Protein AF-A0A1R0GZ18-F1 (afdb_monomer_lite)

pLDDT: mean 72.15, std 17.01, range [42.28, 97.06]

Structure (mmCIF, N/CA/C/O backbone):
data_AF-A0A1R0GZ18-F1
#
_entry.id   AF-A0A1R0GZ18-F1
#
loop_
_atom_site.group_PDB
_atom_site.id
_atom_site.type_symbol
_atom_site.label_atom_id
_atom_site.label_alt_id
_atom_site.label_comp_id
_atom_site.label_asym_id
_atom_site.label_entity_id
_atom_site.label_seq_id
_atom_site.pdbx_PDB_ins_code
_atom_site.Cartn_x
_atom_site.Cartn_y
_atom_site.Cartn_z
_atom_site.occupancy
_atom_site.B_iso_or_equiv
_atom_site.auth_seq_id
_atom_site.auth_comp_id
_atom_site.auth_asym_id
_atom_site.auth_atom_id
_atom_site.pdbx_PDB_model_num
ATOM 1 N N . MET A 1 1 ? 7.056 -14.827 -24.637 1.00 80.81 1 MET A N 1
ATOM 2 C CA . MET A 1 1 ? 7.773 -14.833 -23.340 1.00 80.81 1 MET A CA 1
ATOM 3 C C . MET A 1 1 ? 7.126 -13.837 -22.388 1.00 80.81 1 MET A C 1
ATOM 5 O O . MET A 1 1 ? 6.836 -12.719 -22.800 1.00 80.81 1 MET A O 1
ATOM 9 N N . ALA A 1 2 ? 6.867 -14.218 -21.137 1.00 90.25 2 ALA A N 1
ATOM 10 C CA . ALA A 1 2 ? 6.361 -13.280 -20.134 1.00 90.25 2 ALA A CA 1
ATOM 11 C C . ALA A 1 2 ? 7.493 -12.387 -19.593 1.00 90.25 2 ALA A C 1
ATOM 13 O O . ALA A 1 2 ? 8.647 -12.799 -19.527 1.00 90.25 2 ALA A O 1
ATOM 14 N N . LYS A 1 3 ? 7.165 -11.159 -19.172 1.00 91.19 3 LYS A N 1
ATOM 15 C CA . LYS A 1 3 ? 8.142 -10.246 -18.553 1.00 91.19 3 LYS A CA 1
ATOM 16 C C . LYS A 1 3 ? 8.628 -10.799 -17.206 1.00 91.19 3 LYS A C 1
ATOM 18 O O . LYS A 1 3 ? 7.795 -11.186 -16.381 1.00 91.19 3 LYS A O 1
ATOM 23 N N . SER A 1 4 ? 9.936 -10.736 -16.950 1.00 94.81 4 SER A N 1
ATOM 24 C CA . SER A 1 4 ? 10.544 -11.086 -15.654 1.00 94.81 4 SER A CA 1
ATOM 25 C C . SER A 1 4 ? 9.936 -10.284 -14.497 1.00 94.81 4 SER A C 1
ATOM 27 O O . SER A 1 4 ? 9.544 -9.129 -14.674 1.00 94.81 4 SER A O 1
ATOM 29 N N . GLY A 1 5 ? 9.873 -10.879 -13.301 1.00 92.62 5 GLY A N 1
ATOM 30 C CA . GLY A 1 5 ? 9.451 -10.190 -12.076 1.00 92.62 5 GLY A CA 1
ATOM 31 C C . GLY A 1 5 ? 10.325 -8.978 -11.736 1.00 92.62 5 GLY A C 1
ATOM 32 O O . GLY A 1 5 ? 9.819 -7.989 -11.216 1.00 92.62 5 GLY A O 1
ATOM 33 N N . ARG A 1 6 ? 11.605 -9.007 -12.136 1.00 93.50 6 ARG A N 1
ATOM 34 C CA . ARG A 1 6 ? 12.564 -7.904 -11.953 1.00 93.50 6 ARG A CA 1
ATOM 35 C C . ARG A 1 6 ? 12.493 -6.838 -13.052 1.00 93.50 6 ARG A C 1
ATOM 37 O O . ARG A 1 6 ? 13.288 -5.904 -13.066 1.00 93.50 6 ARG A O 1
ATOM 44 N N . ALA A 1 7 ? 11.558 -6.952 -13.997 1.00 97.06 7 ALA A N 1
ATOM 45 C CA . ALA A 1 7 ? 11.404 -5.951 -15.045 1.00 97.06 7 ALA A CA 1
ATOM 46 C C . ALA A 1 7 ? 10.989 -4.596 -14.445 1.00 97.06 7 ALA A C 1
ATOM 48 O O . ALA A 1 7 ? 9.965 -4.502 -13.764 1.00 97.06 7 ALA A O 1
ATOM 49 N N . LYS A 1 8 ? 11.722 -3.524 -14.780 1.00 95.94 8 LYS A N 1
ATOM 50 C CA . LYS A 1 8 ? 11.473 -2.157 -14.274 1.00 95.94 8 LYS A CA 1
ATOM 51 C C . LYS A 1 8 ? 10.020 -1.698 -14.462 1.00 95.94 8 LYS A C 1
ATOM 53 O O . LYS A 1 8 ? 9.458 -1.053 -13.585 1.00 95.94 8 LYS A O 1
ATOM 58 N N . SER A 1 9 ? 9.379 -2.084 -15.569 1.00 94.50 9 SER A N 1
ATOM 59 C CA . SER A 1 9 ? 7.962 -1.771 -15.827 1.00 94.50 9 SER A CA 1
ATOM 60 C C . SER A 1 9 ? 6.996 -2.435 -14.836 1.00 94.50 9 SER A C 1
ATOM 62 O O . SER A 1 9 ? 6.020 -1.812 -14.426 1.00 94.50 9 SER A O 1
ATOM 64 N N . LYS A 1 10 ? 7.268 -3.676 -14.407 1.00 96.12 10 LYS A N 1
ATOM 65 C CA . LYS A 1 10 ? 6.469 -4.352 -13.375 1.00 96.12 10 LYS A CA 1
ATOM 66 C C . LYS A 1 10 ? 6.695 -3.729 -12.000 1.00 96.12 10 LYS A C 1
ATOM 68 O O . LYS A 1 10 ? 5.719 -3.500 -11.293 1.00 96.12 10 LYS A O 1
ATOM 73 N N . ILE A 1 11 ? 7.946 -3.410 -11.662 1.00 96.88 11 ILE A N 1
ATOM 74 C CA . ILE A 1 11 ? 8.304 -2.761 -10.392 1.00 96.88 11 ILE A CA 1
ATOM 75 C C . ILE A 1 11 ? 7.627 -1.391 -10.282 1.00 96.88 11 ILE A C 1
ATOM 77 O O . ILE A 1 11 ? 6.956 -1.122 -9.290 1.00 96.88 11 ILE A O 1
ATOM 81 N N . ARG A 1 12 ? 7.712 -0.558 -11.329 1.00 96.75 12 ARG A N 1
ATOM 82 C CA . ARG A 1 12 ? 7.061 0.760 -11.364 1.00 96.75 12 ARG A CA 1
ATOM 83 C C . ARG A 1 12 ? 5.554 0.648 -11.136 1.00 96.75 12 ARG A C 1
ATOM 85 O O . ARG A 1 12 ? 5.012 1.336 -10.279 1.00 96.75 12 ARG A O 1
ATOM 92 N N . ASN A 1 13 ? 4.887 -0.266 -11.841 1.00 95.62 13 ASN A N 1
ATOM 93 C CA . ASN A 1 13 ? 3.449 -0.478 -11.672 1.00 95.62 13 ASN A CA 1
ATOM 94 C C . ASN A 1 13 ? 3.088 -1.007 -10.277 1.00 95.62 13 ASN A C 1
ATOM 96 O O . ASN A 1 13 ? 2.044 -0.642 -9.744 1.00 95.62 13 ASN A O 1
ATOM 100 N N . ALA A 1 14 ? 3.927 -1.858 -9.680 1.00 95.38 14 ALA A N 1
ATOM 101 C CA . ALA A 1 14 ? 3.730 -2.316 -8.309 1.00 95.38 14 ALA A CA 1
ATOM 102 C C . ALA A 1 14 ? 3.845 -1.155 -7.310 1.00 95.38 14 ALA A C 1
ATOM 104 O O . ALA A 1 14 ? 2.984 -1.026 -6.446 1.00 95.38 14 ALA A O 1
ATOM 105 N N . ASN A 1 15 ? 4.836 -0.273 -7.471 1.00 95.50 15 ASN A N 1
ATOM 106 C CA . ASN A 1 15 ? 5.019 0.898 -6.609 1.00 95.50 15 ASN A CA 1
ATOM 107 C C . ASN A 1 15 ? 3.836 1.870 -6.691 1.00 95.50 15 ASN A C 1
ATOM 109 O O . ASN A 1 15 ? 3.346 2.308 -5.657 1.00 95.50 15 ASN A O 1
ATOM 113 N N . VAL A 1 16 ? 3.303 2.127 -7.891 1.00 95.88 16 VAL A N 1
ATOM 114 C CA . VAL A 1 16 ? 2.097 2.961 -8.058 1.00 95.88 16 VAL A CA 1
ATOM 115 C C . VAL A 1 16 ? 0.898 2.370 -7.307 1.00 95.88 16 VAL A C 1
ATOM 117 O O . VAL A 1 16 ? 0.153 3.097 -6.659 1.00 95.88 16 VAL A O 1
ATOM 120 N N . ARG A 1 17 ? 0.708 1.044 -7.350 1.00 93.94 17 ARG A N 1
ATOM 121 C CA . ARG A 1 17 ? -0.377 0.392 -6.593 1.00 93.94 17 ARG A CA 1
ATOM 122 C C . ARG A 1 17 ? -0.140 0.435 -5.087 1.00 93.94 17 ARG A C 1
ATOM 124 O O . ARG A 1 17 ? -1.101 0.605 -4.348 1.00 93.94 17 ARG A O 1
ATOM 131 N N . ARG A 1 18 ? 1.110 0.290 -4.638 1.00 93.62 18 ARG A N 1
ATOM 132 C CA . ARG A 1 18 ? 1.464 0.439 -3.219 1.00 93.62 18 ARG A CA 1
ATOM 133 C C . ARG A 1 18 ? 1.112 1.828 -2.714 1.00 93.62 18 ARG A C 1
ATOM 135 O O . ARG A 1 18 ? 0.409 1.909 -1.725 1.00 93.62 18 ARG A O 1
ATOM 142 N N . ALA A 1 19 ? 1.490 2.881 -3.430 1.00 92.06 19 ALA A N 1
ATOM 143 C CA . ALA A 1 19 ? 1.175 4.247 -3.022 1.00 92.06 19 ALA A CA 1
ATOM 144 C C . ALA A 1 19 ? -0.337 4.542 -3.043 1.00 92.06 19 ALA A C 1
ATOM 146 O O . ALA A 1 19 ? -0.872 5.072 -2.080 1.00 92.06 19 ALA A O 1
ATOM 147 N N . ASN A 1 20 ? -1.037 4.164 -4.118 1.00 91.19 20 ASN A N 1
ATOM 148 C CA . ASN A 1 20 ? -2.405 4.648 -4.343 1.00 91.19 20 ASN A CA 1
ATOM 149 C C . ASN A 1 20 ? -3.505 3.727 -3.802 1.00 91.19 20 ASN A C 1
ATOM 151 O O . ASN A 1 20 ? -4.599 4.196 -3.513 1.00 91.19 20 ASN A O 1
ATOM 155 N N . ILE A 1 21 ? -3.265 2.413 -3.752 1.00 90.94 21 ILE A N 1
ATOM 156 C CA . ILE A 1 21 ? -4.296 1.418 -3.416 1.00 90.94 21 ILE A CA 1
ATOM 157 C C . ILE A 1 21 ? -4.033 0.832 -2.034 1.00 90.94 21 ILE A C 1
ATOM 159 O O . ILE A 1 21 ? -4.937 0.786 -1.209 1.00 90.94 21 ILE A O 1
ATOM 163 N N . TYR A 1 22 ? -2.811 0.356 -1.788 1.00 91.00 22 TYR A N 1
ATOM 164 C CA . TYR A 1 22 ? -2.507 -0.372 -0.554 1.00 91.00 22 TYR A CA 1
ATOM 165 C C . TYR A 1 22 ? -2.122 0.558 0.598 1.00 91.00 22 TYR A C 1
ATOM 167 O O . TYR A 1 22 ? -2.575 0.331 1.711 1.00 91.00 22 TYR A O 1
ATOM 175 N N . GLY A 1 23 ? -1.388 1.637 0.324 1.00 89.50 23 GLY A N 1
ATOM 176 C CA . GLY A 1 23 ? -0.909 2.595 1.321 1.00 89.50 23 GLY A CA 1
ATOM 177 C C . GLY A 1 23 ? -2.022 3.168 2.202 1.00 89.50 23 GLY A C 1
ATOM 178 O O . GLY A 1 23 ? -1.937 3.014 3.416 1.00 89.50 23 GLY A O 1
ATOM 179 N N . PRO A 1 24 ? -3.104 3.740 1.635 1.00 89.31 24 PRO A N 1
ATOM 180 C CA . PRO A 1 24 ? -4.208 4.275 2.434 1.00 89.31 24 PRO A CA 1
ATOM 181 C C . PRO A 1 24 ? -4.893 3.206 3.295 1.00 89.31 24 PRO A C 1
ATOM 183 O O . PRO A 1 24 ? -5.164 3.420 4.472 1.00 89.31 24 PRO A O 1
ATOM 186 N N . VAL A 1 25 ? -5.112 2.014 2.731 1.00 91.12 25 VAL A N 1
ATOM 187 C CA . VAL A 1 25 ? -5.778 0.900 3.425 1.00 91.12 25 VAL A CA 1
ATOM 188 C C . VAL A 1 25 ? -4.919 0.353 4.567 1.00 91.12 25 V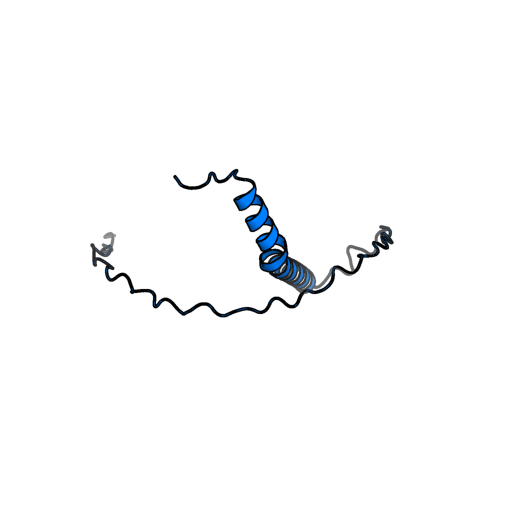AL A C 1
ATOM 190 O O . VAL A 1 25 ? -5.434 -0.018 5.625 1.00 91.12 25 VAL A O 1
ATOM 193 N N . GLU A 1 26 ? -3.607 0.270 4.357 1.00 87.75 26 GLU A N 1
ATOM 194 C CA . GLU A 1 26 ? -2.648 -0.152 5.375 1.00 87.75 26 GLU A CA 1
ATOM 195 C C . GLU A 1 26 ? -2.523 0.902 6.476 1.00 87.75 26 GLU A C 1
ATOM 197 O O . GLU A 1 26 ? -2.561 0.536 7.649 1.00 87.75 26 GLU A O 1
ATOM 202 N N . PHE A 1 27 ? -2.496 2.189 6.125 1.00 87.75 27 PHE A N 1
ATOM 203 C CA . PHE A 1 27 ? -2.492 3.289 7.087 1.00 87.75 27 PHE A CA 1
ATOM 204 C C . PHE A 1 27 ? -3.733 3.264 7.991 1.00 87.75 27 PHE A C 1
ATOM 206 O O . PHE A 1 27 ? -3.604 3.205 9.212 1.00 87.75 27 PHE A O 1
ATOM 213 N N . GLU A 1 28 ? -4.937 3.180 7.419 1.00 88.56 28 GLU A N 1
ATOM 214 C CA . GLU A 1 28 ? -6.182 3.060 8.193 1.00 88.56 28 GLU A CA 1
ATOM 215 C C . GLU A 1 28 ? -6.214 1.812 9.084 1.00 88.56 28 GLU A C 1
ATOM 217 O O . GLU A 1 28 ? -6.848 1.792 10.140 1.00 88.56 28 GLU A O 1
ATOM 222 N N . ARG A 1 29 ? -5.588 0.712 8.649 1.00 91.62 29 ARG A N 1
ATOM 223 C CA . ARG A 1 29 ? -5.476 -0.496 9.471 1.00 91.62 29 ARG A CA 1
ATOM 224 C C . ARG A 1 29 ? -4.557 -0.252 10.664 1.00 91.62 29 ARG A C 1
ATOM 226 O O . ARG A 1 29 ? -4.913 -0.669 11.762 1.00 91.62 29 ARG A O 1
ATOM 233 N N . VAL A 1 30 ? -3.411 0.387 10.450 1.00 88.12 30 VAL A N 1
ATOM 234 C CA . VAL A 1 30 ? -2.456 0.715 11.516 1.00 88.12 30 VAL A CA 1
ATOM 235 C C . VAL A 1 30 ? -3.100 1.651 12.536 1.00 88.12 30 VAL A C 1
ATOM 237 O O . VAL A 1 30 ? -3.062 1.344 13.724 1.00 88.12 30 VAL A O 1
ATOM 240 N N . VAL A 1 31 ? -3.788 2.704 12.084 1.00 89.38 31 VAL A N 1
ATOM 241 C CA . VAL A 1 31 ? -4.507 3.638 12.968 1.00 89.38 31 VAL A CA 1
ATOM 242 C C . VAL A 1 31 ? -5.551 2.905 13.811 1.00 89.38 31 VAL A C 1
ATOM 244 O O . VAL A 1 31 ? -5.528 2.994 15.034 1.00 89.38 31 VAL A O 1
ATOM 247 N N . ARG A 1 32 ? -6.391 2.065 13.193 1.00 88.06 32 ARG A N 1
ATOM 248 C CA . ARG A 1 32 ? -7.387 1.266 13.930 1.00 88.06 32 ARG A CA 1
ATOM 249 C C . ARG A 1 32 ? -6.773 0.285 14.924 1.00 88.06 32 ARG A C 1
ATOM 251 O O . ARG A 1 32 ? -7.409 -0.059 15.917 1.00 88.06 32 ARG A O 1
ATOM 258 N N . LEU A 1 33 ? -5.591 -0.257 14.635 1.00 88.88 33 LEU A N 1
ATOM 259 C CA . LEU A 1 33 ? -4.896 -1.139 15.571 1.00 88.88 33 LEU A CA 1
ATOM 260 C C . LEU A 1 33 ? -4.351 -0.351 16.763 1.00 88.88 33 LEU A C 1
ATOM 262 O O . LEU A 1 33 ? -4.522 -0.817 17.887 1.00 88.88 33 LEU A O 1
ATOM 266 N N . ALA A 1 34 ? -3.786 0.834 16.528 1.00 84.56 34 ALA A N 1
ATOM 267 C CA . ALA A 1 34 ? -3.334 1.733 17.585 1.00 84.56 34 ALA A CA 1
ATOM 268 C C . ALA A 1 34 ? -4.506 2.178 18.479 1.00 84.56 34 ALA A C 1
ATOM 270 O O . ALA A 1 34 ? -4.443 2.030 19.694 1.00 84.56 34 ALA A O 1
ATOM 271 N N . GLU A 1 35 ? -5.632 2.594 17.892 1.00 85.88 35 GLU A N 1
ATOM 272 C CA . GLU A 1 35 ? -6.856 2.922 18.639 1.00 85.88 35 GLU A CA 1
ATOM 273 C C . GLU A 1 35 ? -7.334 1.746 19.499 1.00 85.88 35 GLU A C 1
ATOM 275 O O . GLU A 1 35 ? -7.652 1.909 20.672 1.00 85.88 35 GLU A O 1
ATOM 280 N N . LYS A 1 36 ? -7.341 0.524 18.955 1.00 85.19 36 LYS A N 1
ATOM 281 C CA . LYS A 1 36 ? -7.733 -0.676 19.712 1.00 85.19 36 LYS A CA 1
ATOM 282 C C . LYS A 1 36 ? -6.772 -1.024 20.841 1.00 85.19 36 LYS A C 1
ATOM 284 O O . LYS A 1 36 ? -7.208 -1.635 21.816 1.00 85.19 36 LYS A O 1
ATOM 289 N N . GLN A 1 37 ? -5.489 -0.714 20.689 1.00 83.50 37 GLN A N 1
ATOM 290 C CA . GLN A 1 37 ? -4.514 -0.864 21.765 1.00 83.50 37 GLN A CA 1
ATOM 291 C C . GLN A 1 37 ? -4.794 0.165 22.865 1.00 83.50 37 GLN A C 1
ATOM 293 O O . GLN A 1 37 ? -4.937 -0.234 24.017 1.00 83.50 37 GLN A O 1
ATOM 298 N N . ASN A 1 38 ? -5.027 1.426 22.492 1.00 67.75 38 ASN A N 1
ATOM 299 C CA . ASN A 1 38 ? -5.348 2.514 23.421 1.00 67.75 38 ASN A CA 1
ATOM 300 C C . ASN A 1 38 ? -6.677 2.292 24.171 1.00 67.75 38 ASN A C 1
ATOM 302 O O . ASN A 1 38 ? -6.803 2.661 25.332 1.00 67.75 38 ASN A O 1
ATOM 306 N N . VAL A 1 39 ? -7.671 1.653 23.541 1.00 58.66 39 VAL A N 1
ATOM 307 C CA . VAL A 1 39 ? -8.984 1.365 24.158 1.00 58.66 39 VAL A CA 1
ATOM 308 C C . VAL A 1 39 ? -8.942 0.158 25.109 1.00 58.66 39 VAL A C 1
ATOM 310 O O . VAL A 1 39 ? -9.790 0.041 25.990 1.00 58.66 39 VAL A O 1
ATOM 313 N N . LYS A 1 40 ? -7.967 -0.752 24.969 1.00 55.22 40 LYS A N 1
ATOM 314 C CA . LYS A 1 40 ? -7.797 -1.887 25.898 1.00 55.22 40 LYS A CA 1
ATOM 315 C C . LYS A 1 40 ? -6.974 -1.537 27.134 1.00 55.22 40 LYS A C 1
ATOM 317 O O . LYS A 1 40 ? -7.080 -2.243 28.132 1.00 55.22 40 LYS A O 1
ATOM 322 N N . SER A 1 41 ? -6.198 -0.460 27.089 1.00 51.06 41 SER A N 1
ATOM 323 C CA . SER A 1 41 ? -5.527 0.104 28.255 1.00 51.06 41 SER A CA 1
ATOM 324 C C . SER A 1 41 ? -6.443 1.102 28.964 1.00 51.06 41 SER A C 1
ATOM 326 O O . SER A 1 41 ? -6.185 2.303 28.980 1.00 51.06 41 SER A O 1
ATOM 328 N N . GLY A 1 42 ? -7.511 0.612 29.595 1.00 51.72 42 GLY A N 1
ATOM 329 C CA . GLY A 1 42 ? -7.920 1.269 30.835 1.00 51.72 42 GLY A CA 1
ATOM 330 C C . GLY A 1 42 ? -6.723 1.162 31.781 1.00 51.72 42 GLY A C 1
ATOM 331 O O . GLY A 1 42 ? -6.382 0.040 32.127 1.00 51.72 42 GLY A O 1
ATOM 332 N N . THR A 1 43 ? -6.093 2.304 32.098 1.00 49.59 43 THR A N 1
ATOM 333 C CA . THR A 1 43 ? -4.785 2.536 32.767 1.00 49.59 43 THR A CA 1
ATOM 334 C C . THR A 1 43 ? -3.548 2.633 31.854 1.00 49.59 43 THR A C 1
ATOM 336 O O . THR A 1 43 ? -2.686 1.757 31.863 1.00 49.59 43 THR A O 1
ATOM 339 N N . LEU A 1 44 ? -3.408 3.739 31.112 1.00 50.84 44 LEU A N 1
ATOM 340 C CA . LEU A 1 44 ? -2.100 4.230 30.624 1.00 50.84 44 LEU A CA 1
ATOM 341 C C . LEU A 1 44 ? -1.791 5.671 31.080 1.00 50.84 44 LEU A C 1
ATOM 343 O O . LEU A 1 44 ? -0.721 6.182 30.782 1.00 50.84 44 LEU A O 1
ATOM 347 N N . ASP A 1 45 ? -2.640 6.285 31.911 1.00 50.25 45 ASP A N 1
ATOM 348 C CA . ASP A 1 45 ? -2.287 7.523 32.633 1.00 50.25 45 ASP A CA 1
ATOM 349 C C . ASP A 1 45 ? -1.214 7.288 33.723 1.00 50.25 45 ASP A C 1
ATOM 351 O O . ASP A 1 45 ? -0.773 8.221 34.376 1.00 50.25 45 ASP A O 1
ATOM 355 N N . GLN A 1 46 ? -0.750 6.044 33.914 1.00 49.91 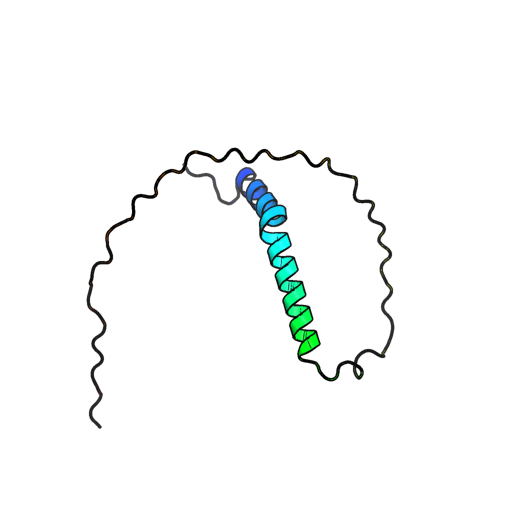46 GLN A N 1
ATOM 356 C CA . GLN A 1 46 ? 0.308 5.680 34.868 1.00 49.91 46 GLN A CA 1
ATOM 357 C C . GLN A 1 46 ? 1.682 5.384 34.236 1.00 49.91 46 GLN A C 1
ATOM 359 O O . GLN A 1 46 ? 2.602 5.053 34.978 1.00 49.91 46 GLN A O 1
ATOM 364 N N . ILE A 1 47 ? 1.860 5.459 32.904 1.00 55.47 47 ILE A N 1
ATOM 365 C CA . ILE A 1 47 ? 3.121 5.006 32.262 1.00 55.47 47 ILE A CA 1
ATOM 366 C C . ILE A 1 47 ? 3.867 6.087 31.452 1.00 55.47 47 ILE A C 1
ATOM 368 O O . ILE A 1 47 ? 5.054 5.913 31.201 1.00 55.47 47 ILE A O 1
ATOM 372 N N . MET A 1 48 ? 3.269 7.225 31.078 1.00 48.00 48 MET A N 1
ATOM 373 C CA . MET A 1 48 ? 3.969 8.223 30.237 1.00 48.00 48 MET A CA 1
ATOM 374 C C . MET A 1 48 ? 3.896 9.675 30.732 1.00 48.00 48 MET A C 1
ATOM 376 O O . MET A 1 48 ? 3.989 10.611 29.945 1.00 48.00 48 MET A O 1
ATOM 380 N N . GLU A 1 49 ? 3.842 9.869 32.050 1.00 47.25 49 GLU A N 1
ATOM 381 C CA . GLU A 1 49 ? 4.242 11.138 32.685 1.00 47.25 49 GLU A CA 1
ATOM 382 C C . GLU A 1 49 ? 5.777 11.255 32.854 1.00 47.25 49 GLU A C 1
ATOM 384 O O . GLU A 1 49 ? 6.270 12.123 33.567 1.00 47.25 49 GLU A O 1
ATOM 389 N N . VAL A 1 50 ? 6.560 10.395 32.186 1.00 55.12 50 VAL A N 1
ATOM 390 C CA . VAL A 1 50 ? 8.028 10.396 32.252 1.00 55.12 50 VAL A CA 1
ATOM 391 C C . VAL A 1 50 ? 8.618 10.747 30.881 1.00 55.12 50 VAL A C 1
ATOM 393 O O . VAL A 1 50 ? 8.775 9.900 30.010 1.00 55.12 50 VAL A O 1
ATOM 396 N N . GLU A 1 51 ? 8.913 12.041 30.740 1.00 49.91 51 GLU A N 1
ATOM 397 C CA . GLU A 1 51 ? 10.050 12.623 30.008 1.00 49.91 51 GLU A CA 1
ATOM 398 C C . GLU A 1 51 ? 10.138 12.479 28.471 1.00 49.91 51 GLU A C 1
ATOM 400 O O . GLU A 1 51 ? 10.631 11.504 27.916 1.00 49.91 51 GLU A O 1
ATOM 405 N N . GLY A 1 52 ? 9.800 13.584 27.792 1.00 49.16 52 GLY A N 1
ATOM 406 C CA . GLY A 1 52 ? 10.695 14.219 26.815 1.00 49.16 52 GLY A CA 1
ATOM 407 C C . GLY A 1 52 ? 10.975 13.491 25.497 1.00 49.16 52 GLY A C 1
ATOM 408 O O . GLY A 1 52 ? 12.010 12.853 2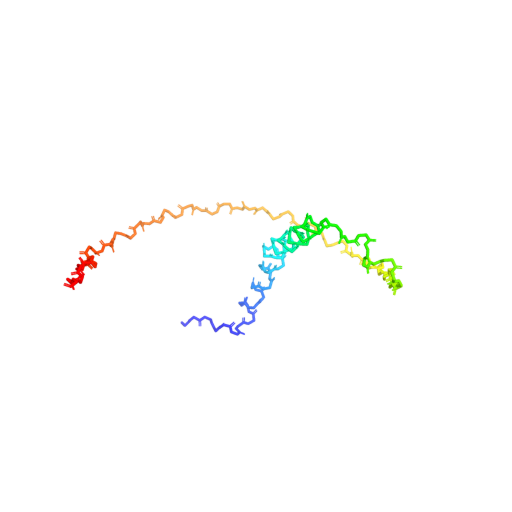5.340 1.00 49.16 52 GLY A O 1
ATOM 409 N N . ALA A 1 53 ? 10.152 13.737 24.477 1.00 42.28 53 ALA A N 1
ATOM 410 C CA . ALA A 1 53 ? 10.614 13.657 23.093 1.00 42.28 53 ALA A CA 1
ATOM 411 C C . ALA A 1 53 ? 9.953 14.757 22.258 1.00 42.28 53 ALA A C 1
ATOM 413 O O . ALA A 1 53 ? 8.731 14.857 22.147 1.00 42.28 53 ALA A O 1
ATOM 414 N N . GLU A 1 54 ? 10.814 15.616 21.733 1.00 45.56 54 GLU A N 1
ATOM 415 C CA . GLU A 1 54 ? 10.543 16.770 20.894 1.00 45.56 54 GLU A CA 1
ATOM 416 C C . GLU A 1 54 ? 9.600 16.431 19.732 1.00 45.56 54 GLU A C 1
ATOM 418 O O . GLU A 1 54 ? 9.728 15.404 19.065 1.00 45.56 54 GLU A O 1
ATOM 423 N N . LYS A 1 55 ? 8.656 17.332 19.449 1.00 58.38 55 LYS A N 1
ATOM 424 C CA . LYS A 1 55 ? 7.940 17.334 18.170 1.00 58.38 55 LYS A CA 1
ATOM 425 C C . LYS A 1 55 ? 8.970 17.644 17.074 1.00 58.38 55 LYS A C 1
ATOM 427 O O . LYS A 1 55 ? 9.512 18.749 17.118 1.00 58.38 55 LYS A O 1
ATOM 432 N N . PRO A 1 56 ? 9.214 16.788 16.066 1.00 49.38 56 PRO A N 1
ATOM 433 C CA . PRO A 1 56 ? 9.900 17.261 14.880 1.00 49.38 56 PRO A CA 1
ATOM 434 C C . PRO A 1 56 ? 8.939 18.196 14.140 1.00 49.38 56 PRO A C 1
ATOM 436 O O . PRO A 1 56 ? 7.929 17.780 13.569 1.00 49.38 56 PRO A O 1
ATOM 439 N N . SER A 1 57 ? 9.242 19.488 14.196 1.00 53.72 57 SER A N 1
ATOM 440 C CA . SER A 1 57 ? 8.780 20.468 13.225 1.00 53.72 57 SER A CA 1
ATOM 441 C C . SER A 1 57 ? 9.458 20.173 11.887 1.00 53.72 57 SER A C 1
ATOM 443 O O . SER A 1 57 ? 10.456 20.802 11.551 1.00 53.72 57 SER A O 1
ATOM 445 N N . ASP A 1 58 ? 8.930 19.217 11.128 1.00 46.16 58 ASP A N 1
ATOM 446 C CA . ASP A 1 58 ? 9.252 19.100 9.708 1.00 46.16 58 ASP A CA 1
ATOM 447 C C . ASP A 1 58 ? 8.134 19.759 8.905 1.00 46.16 58 ASP A C 1
ATOM 449 O O . ASP A 1 58 ? 7.126 19.156 8.526 1.00 46.16 58 ASP A O 1
ATOM 453 N N . ALA A 1 59 ? 8.328 21.055 8.664 1.00 55.19 59 ALA A N 1
ATOM 454 C CA . ALA A 1 59 ? 7.725 21.741 7.540 1.00 55.19 59 ALA A CA 1
ATOM 455 C C . ALA A 1 59 ? 8.305 21.138 6.249 1.00 55.19 59 ALA A C 1
ATOM 457 O O . ALA A 1 59 ? 9.232 21.680 5.657 1.00 55.19 59 ALA A O 1
ATOM 458 N N . MET A 1 60 ? 7.763 20.003 5.807 1.00 51.94 60 MET A N 1
ATOM 459 C CA . MET A 1 60 ? 7.872 19.606 4.408 1.00 51.94 60 MET A CA 1
ATOM 460 C C . MET A 1 60 ? 6.701 20.218 3.647 1.00 51.94 60 MET A C 1
ATOM 462 O O . MET A 1 60 ? 5.597 19.674 3.597 1.00 51.94 60 MET A O 1
ATOM 466 N N . GLU A 1 61 ? 6.983 21.381 3.065 1.00 48.81 61 GLU A N 1
ATOM 467 C CA . GLU A 1 61 ? 6.273 21.943 1.922 1.00 48.81 61 GLU A CA 1
ATOM 468 C C . GLU A 1 61 ? 6.096 20.832 0.876 1.00 48.81 61 GLU A C 1
ATOM 470 O O . GLU A 1 61 ? 7.032 20.411 0.194 1.00 48.81 61 GLU A O 1
ATOM 475 N N . THR A 1 62 ? 4.892 20.270 0.808 1.00 51.53 62 THR A N 1
ATOM 476 C CA . THR A 1 62 ? 4.538 19.316 -0.238 1.00 51.53 62 THR A CA 1
ATOM 477 C C . THR A 1 62 ? 4.034 20.121 -1.418 1.00 51.53 62 THR A C 1
ATOM 479 O O . THR A 1 62 ? 2.864 20.482 -1.498 1.00 51.53 62 THR A O 1
ATOM 482 N N . ASP A 1 63 ? 4.981 20.421 -2.301 1.00 49.16 63 ASP A N 1
ATOM 483 C CA . ASP A 1 63 ? 4.790 20.959 -3.642 1.00 49.16 63 ASP A CA 1
ATOM 484 C C . ASP A 1 63 ? 3.547 20.319 -4.293 1.00 49.16 63 ASP A C 1
ATOM 486 O O . ASP A 1 63 ? 3.435 19.089 -4.417 1.00 49.16 63 ASP A O 1
ATOM 490 N N . GLU A 1 64 ? 2.557 21.156 -4.611 1.00 52.97 64 GLU A N 1
ATOM 491 C CA . GLU A 1 64 ? 1.245 20.752 -5.105 1.00 52.97 64 GLU A CA 1
ATOM 492 C C . GLU A 1 64 ? 1.383 19.978 -6.422 1.00 52.97 64 GLU A C 1
ATOM 494 O O . GLU A 1 64 ? 1.415 20.536 -7.519 1.00 52.97 64 GLU A O 1
ATOM 499 N N . ALA A 1 65 ? 1.395 18.647 -6.350 1.00 60.75 65 ALA A N 1
ATOM 500 C CA . ALA A 1 65 ? 1.258 17.829 -7.544 1.00 60.75 65 ALA A CA 1
ATOM 501 C C . ALA A 1 65 ? -0.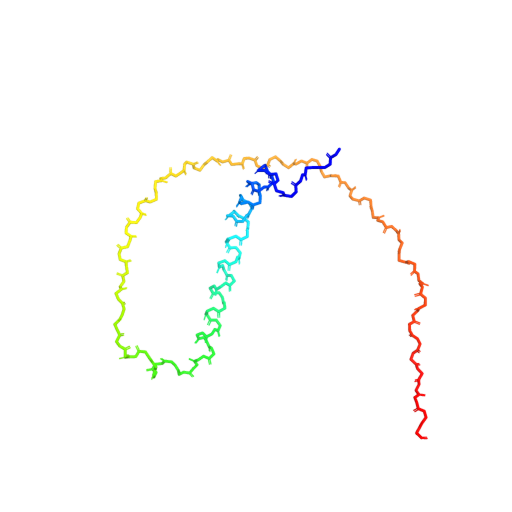139 18.075 -8.158 1.00 60.75 65 ALA A C 1
ATOM 503 O O . ALA A 1 65 ? -1.154 17.781 -7.510 1.00 60.75 65 ALA A O 1
ATOM 504 N N . PRO A 1 66 ? -0.255 18.564 -9.411 1.00 56.53 66 PRO A N 1
ATOM 505 C CA . PRO A 1 66 ? -1.551 18.893 -9.982 1.00 56.53 66 PRO A CA 1
ATOM 506 C C . PRO A 1 66 ? -2.397 17.625 -10.109 1.00 56.53 66 PRO A C 1
ATOM 508 O O . PRO A 1 66 ? -2.048 16.676 -10.822 1.00 56.53 66 PRO A O 1
ATOM 511 N N . LYS A 1 67 ? -3.544 17.623 -9.419 1.00 62.06 67 LYS A N 1
ATOM 512 C CA . LYS A 1 67 ? -4.564 16.566 -9.447 1.00 62.06 67 LYS A CA 1
ATOM 513 C C . LYS A 1 67 ? -5.132 16.427 -10.864 1.00 62.06 67 LYS A C 1
ATOM 515 O O . LYS A 1 67 ? -6.185 16.973 -11.192 1.00 62.06 67 LYS A O 1
ATOM 520 N N . LYS A 1 68 ? -4.456 15.672 -11.733 1.00 64.88 68 LYS A N 1
ATOM 521 C CA . LYS A 1 68 ? -5.022 15.261 -13.024 1.00 64.88 68 LYS A CA 1
ATOM 522 C C . LYS A 1 68 ? -6.238 14.381 -12.743 1.00 64.88 68 LYS A C 1
ATOM 524 O O . LYS A 1 68 ? -6.107 13.287 -12.200 1.00 64.88 68 LYS A O 1
ATOM 529 N N . LYS A 1 69 ? -7.426 14.869 -13.110 1.00 64.12 69 LYS A N 1
ATOM 530 C CA . LYS A 1 69 ? -8.694 14.131 -13.035 1.00 64.12 69 LYS A CA 1
ATOM 531 C C . LYS A 1 69 ? -8.585 12.882 -13.915 1.00 64.12 69 LYS A C 1
ATOM 533 O O . LYS A 1 69 ? -8.707 12.953 -15.136 1.00 64.12 69 LYS A O 1
ATOM 538 N N . ILE A 1 70 ? -8.312 11.734 -13.300 1.00 63.19 70 ILE A N 1
ATOM 539 C CA . ILE A 1 70 ? -8.277 10.440 -13.984 1.00 63.19 70 ILE A CA 1
ATOM 540 C C . ILE A 1 70 ? -9.724 10.092 -14.341 1.00 63.19 70 ILE A C 1
ATOM 542 O O . ILE A 1 70 ? -10.493 9.642 -13.494 1.00 63.19 70 ILE A O 1
ATOM 546 N N . SER A 1 71 ? -10.116 10.325 -15.595 1.00 66.31 71 SER A N 1
ATOM 547 C CA . SER A 1 71 ? -11.392 9.820 -16.098 1.00 66.31 71 SER A CA 1
ATOM 548 C C . SER A 1 71 ? -11.317 8.291 -16.169 1.00 66.31 71 SER A C 1
ATOM 550 O O . SER A 1 71 ? -10.649 7.698 -17.018 1.00 66.31 71 SER A O 1
ATOM 552 N N . LEU A 1 72 ? -11.974 7.628 -15.218 1.00 61.06 72 LEU A N 1
ATOM 553 C CA . LEU A 1 72 ? -12.158 6.180 -15.204 1.00 61.06 72 LEU A CA 1
ATOM 554 C C . LEU A 1 72 ? -13.105 5.791 -16.348 1.00 61.06 72 LEU A C 1
ATOM 556 O O . LEU A 1 72 ? -14.308 5.625 -16.151 1.00 61.06 72 LEU A O 1
ATOM 560 N N . ARG A 1 73 ? -12.574 5.627 -17.566 1.00 67.25 73 ARG A N 1
ATOM 561 C CA . ARG A 1 73 ? -13.306 4.928 -18.630 1.00 67.25 73 ARG A CA 1
ATOM 562 C C . ARG A 1 73 ? -13.524 3.483 -18.176 1.00 67.25 73 ARG A C 1
ATOM 564 O O . ARG A 1 73 ? -12.592 2.680 -18.164 1.00 67.25 73 ARG A O 1
ATOM 571 N N . LYS A 1 74 ? -14.760 3.158 -17.785 1.00 64.44 74 LYS A N 1
ATOM 572 C CA . LYS A 1 74 ? -15.214 1.781 -17.551 1.00 64.44 74 LYS A CA 1
ATOM 573 C C . LYS A 1 74 ? -15.029 0.994 -18.851 1.00 64.44 74 LYS A C 1
ATOM 575 O O . LYS A 1 74 ? -15.759 1.202 -19.814 1.00 64.44 74 LYS A O 1
ATOM 580 N N . GLY A 1 75 ? -14.024 0.120 -18.892 1.00 71.25 75 GLY A N 1
ATOM 581 C CA . GLY A 1 75 ? -13.866 -0.838 -19.985 1.00 71.25 75 GLY A CA 1
ATOM 582 C C . GLY A 1 75 ? -15.058 -1.806 -20.044 1.00 71.25 75 GLY A C 1
ATOM 583 O O . GLY A 1 75 ? -15.723 -2.018 -19.027 1.00 71.25 75 GLY A O 1
ATOM 584 N N . PRO A 1 76 ? -15.351 -2.406 -21.210 1.00 66.19 76 PRO A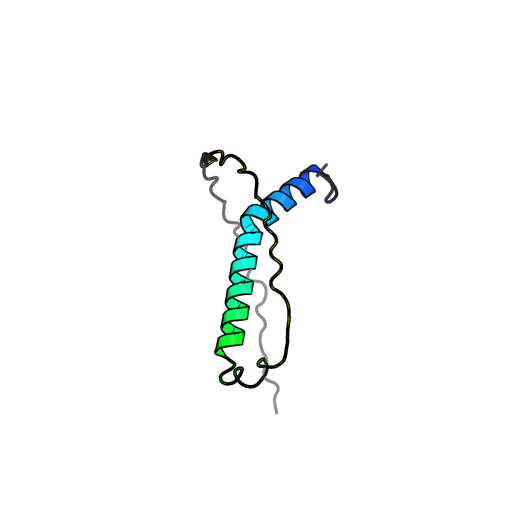 N 1
ATOM 585 C CA . PRO A 1 76 ? -16.493 -3.300 -21.357 1.00 66.19 76 PRO A CA 1
ATOM 586 C C . PRO A 1 76 ? -16.343 -4.533 -20.453 1.00 66.19 76 PRO A C 1
ATOM 588 O O . PRO A 1 76 ? -15.327 -5.232 -20.481 1.00 66.19 76 PRO A O 1
ATOM 591 N N . ASN A 1 77 ? -17.379 -4.796 -19.651 1.00 63.50 77 ASN A N 1
ATOM 592 C CA . ASN A 1 77 ? -17.501 -5.957 -18.769 1.00 63.50 77 ASN A CA 1
ATOM 593 C C . ASN A 1 77 ? -17.390 -7.261 -19.577 1.00 63.50 77 ASN A C 1
ATOM 595 O O . ASN A 1 77 ? -18.369 -7.747 -20.146 1.00 63.50 77 ASN A O 1
ATOM 599 N N . LYS A 1 78 ? -16.204 -7.879 -19.609 1.00 66.31 78 LYS A N 1
ATOM 600 C CA . LYS A 1 78 ? -16.070 -9.259 -20.089 1.00 66.31 78 LYS A CA 1
ATOM 601 C C . LYS A 1 78 ? -16.693 -10.190 -19.049 1.00 66.31 78 LYS A C 1
ATOM 603 O O . LYS A 1 78 ? -16.123 -10.410 -17.982 1.00 66.31 78 LYS A O 1
ATOM 608 N N . LYS A 1 79 ? -17.872 -10.735 -19.369 1.00 67.38 79 LYS A N 1
ATOM 609 C CA . LYS A 1 79 ? -18.546 -11.784 -18.588 1.00 67.38 79 LYS A CA 1
ATOM 610 C C . LYS A 1 79 ? -17.560 -12.935 -18.343 1.00 67.38 79 LYS A C 1
ATOM 612 O O . LYS A 1 79 ? -17.109 -13.582 -19.287 1.00 67.38 79 LYS A O 1
ATOM 617 N N . ARG A 1 80 ? -17.204 -13.180 -17.079 1.00 65.94 80 ARG A N 1
ATOM 618 C CA . ARG A 1 80 ? -16.392 -14.338 -16.678 1.00 65.94 80 ARG A CA 1
ATOM 619 C C . ARG A 1 80 ? -17.245 -15.589 -16.892 1.00 65.94 80 ARG A C 1
ATOM 621 O O . ARG A 1 80 ? -18.242 -15.771 -16.201 1.00 65.94 80 ARG A O 1
ATOM 628 N N . LYS A 1 81 ? -16.887 -16.432 -17.865 1.00 64.50 81 LYS A N 1
ATOM 629 C CA . LYS A 1 81 ? -17.477 -17.770 -17.997 1.00 64.50 81 LYS A CA 1
ATOM 630 C C . LYS A 1 81 ? -17.081 -18.568 -16.751 1.00 64.50 81 LYS A C 1
ATOM 632 O O . LYS A 1 81 ? -15.893 -18.773 -16.514 1.00 64.50 81 LYS A O 1
ATOM 637 N N . GLY A 1 82 ? -18.062 -18.942 -15.931 1.00 56.16 82 GLY A N 1
ATOM 638 C CA . GLY A 1 82 ? -17.845 -19.767 -14.746 1.00 56.16 82 GLY A CA 1
ATOM 639 C C . GLY A 1 82 ? -17.238 -21.111 -15.138 1.00 56.16 82 GLY A C 1
ATOM 640 O O . GLY A 1 82 ? -17.781 -21.812 -15.993 1.00 56.16 82 GLY A O 1
ATOM 641 N N . ALA A 1 83 ? -16.107 -21.463 -14.531 1.00 63.12 83 ALA A N 1
ATOM 642 C CA . ALA A 1 83 ? -15.543 -22.794 -14.674 1.00 63.12 83 ALA A CA 1
ATOM 643 C C . ALA A 1 83 ? -16.385 -23.765 -13.834 1.00 63.12 83 ALA A C 1
ATOM 645 O O . ALA A 1 83 ? -16.329 -23.774 -12.606 1.00 63.12 83 ALA A O 1
ATOM 646 N N . LYS A 1 84 ? -17.210 -24.550 -14.531 1.00 62.16 84 LYS A N 1
ATOM 647 C CA . LYS A 1 84 ? -17.819 -25.784 -14.031 1.00 62.16 84 LYS A CA 1
ATOM 648 C C . LYS A 1 84 ? -16.696 -26.753 -13.644 1.00 62.16 84 LYS A C 1
ATOM 650 O O . LYS A 1 84 ? -15.810 -26.980 -14.462 1.00 62.16 84 LYS A O 1
ATOM 655 N N . GLY A 1 85 ? -16.756 -27.351 -12.452 1.00 62.28 85 GLY A N 1
ATOM 656 C CA . GLY A 1 85 ? -15.894 -28.493 -12.125 1.00 62.28 85 GLY A CA 1
ATOM 657 C C . GLY A 1 85 ? -15.486 -28.642 -10.662 1.00 62.28 85 GLY A C 1
ATOM 658 O O . GLY A 1 85 ? -14.302 -28.779 -10.388 1.00 62.28 85 GLY A O 1
ATOM 659 N N . VAL A 1 86 ? -16.432 -28.668 -9.716 1.00 63.94 86 VAL A N 1
ATOM 660 C CA . VAL A 1 86 ? -16.158 -29.326 -8.425 1.00 63.94 86 VAL A CA 1
ATOM 661 C C . VAL A 1 86 ? -16.433 -30.809 -8.637 1.00 63.94 86 VAL A C 1
ATOM 663 O O . VAL A 1 86 ? -17.567 -31.272 -8.522 1.00 63.94 86 VAL A O 1
ATOM 666 N N . THR A 1 87 ? -15.406 -31.556 -9.031 1.00 64.44 87 THR A N 1
ATOM 667 C CA . THR A 1 87 ? -15.457 -33.018 -9.031 1.00 64.44 87 THR A CA 1
ATOM 668 C C . THR A 1 87 ? -15.765 -33.474 -7.608 1.00 64.44 87 THR A C 1
ATOM 670 O O . THR A 1 87 ? -14.976 -33.228 -6.696 1.00 64.44 87 THR A O 1
ATOM 673 N N . LYS A 1 88 ? -16.922 -34.117 -7.403 1.00 66.44 88 LYS A N 1
ATOM 674 C CA . LYS A 1 88 ? -17.314 -34.775 -6.146 1.00 66.44 88 LYS A CA 1
ATOM 675 C C . LYS A 1 88 ? -16.415 -36.000 -5.903 1.00 66.44 88 LYS A C 1
ATOM 677 O O . LYS A 1 88 ? -16.861 -37.138 -5.986 1.00 66.44 88 LYS A O 1
ATOM 682 N N . GLY A 1 89 ? -15.130 -35.772 -5.653 1.00 63.41 89 GLY A N 1
ATOM 683 C CA . GLY A 1 89 ? -14.171 -36.796 -5.262 1.00 63.41 89 GLY A CA 1
ATOM 684 C C . GLY A 1 89 ? -14.226 -37.009 -3.752 1.00 63.41 89 GLY A C 1
ATOM 685 O O . GLY A 1 89 ? -13.977 -36.076 -3.000 1.00 63.41 89 GLY A O 1
ATOM 686 N N . LYS A 1 90 ? -14.605 -38.225 -3.339 1.00 68.19 90 LYS A N 1
ATOM 687 C CA . LYS A 1 90 ? -14.402 -38.854 -2.017 1.00 68.19 90 LYS A CA 1
ATOM 688 C C . LYS A 1 90 ? -14.329 -37.887 -0.819 1.00 68.19 90 LYS A C 1
ATOM 690 O O . LYS A 1 90 ? -13.255 -37.483 -0.387 1.00 68.19 90 LYS A O 1
ATOM 695 N N . ARG A 1 91 ? -15.488 -37.586 -0.222 1.00 74.06 91 ARG A N 1
ATOM 696 C CA . ARG A 1 91 ? -15.552 -36.967 1.113 1.00 74.06 91 ARG A CA 1
ATOM 697 C C . ARG A 1 91 ? -14.962 -37.939 2.142 1.00 74.06 91 ARG A C 1
ATOM 699 O O . ARG A 1 91 ? -15.266 -39.130 2.098 1.00 74.06 91 ARG A O 1
ATOM 706 N N . PHE A 1 92 ? -14.144 -37.416 3.050 1.00 80.69 92 PHE A N 1
ATOM 707 C CA . PHE A 1 92 ? -13.628 -38.127 4.219 1.00 80.69 92 PHE A CA 1
ATOM 708 C C . PHE A 1 92 ? -14.783 -38.798 4.986 1.00 80.69 92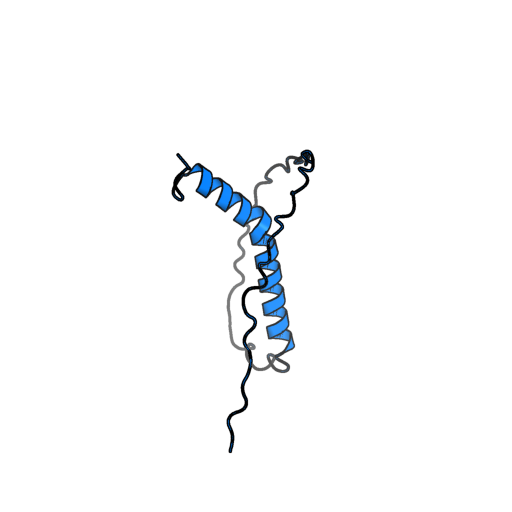 PHE A C 1
ATOM 710 O O . PHE A 1 92 ? -15.753 -38.126 5.344 1.00 80.69 92 PHE A O 1
ATOM 717 N N . LYS A 1 93 ? -14.708 -40.119 5.193 1.00 77.62 93 LYS A N 1
ATOM 718 C CA . LYS A 1 93 ? -15.647 -40.869 6.039 1.00 77.62 93 LYS A CA 1
ATOM 719 C C . LYS A 1 93 ? -14.993 -41.048 7.402 1.00 77.62 93 LYS A C 1
ATOM 721 O O . LYS A 1 93 ? -14.038 -41.806 7.527 1.00 77.62 93 LYS A O 1
ATOM 726 N N . TRP A 1 94 ? -15.486 -40.322 8.396 1.00 84.12 94 TRP A N 1
ATOM 727 C CA . TRP A 1 94 ? -15.062 -40.502 9.778 1.00 84.12 94 TRP A CA 1
ATOM 728 C C . TRP A 1 94 ? -15.540 -41.871 10.285 1.00 84.12 94 TRP A C 1
ATOM 730 O O . TRP A 1 94 ? -16.703 -42.224 10.085 1.00 84.12 94 TRP A O 1
ATOM 740 N N . VAL A 1 95 ? -14.643 -42.641 10.905 1.00 82.75 95 VAL A N 1
ATOM 741 C CA . VAL A 1 95 ? -14.939 -43.949 11.507 1.00 82.75 95 VAL A CA 1
ATOM 742 C C . VAL A 1 95 ? -14.660 -43.844 13.011 1.00 82.75 95 VAL A C 1
ATOM 744 O O . VAL A 1 95 ? -13.535 -43.497 13.372 1.00 82.75 95 VAL A O 1
ATOM 747 N N . PRO A 1 96 ? -15.641 -44.111 13.892 1.00 83.31 96 PRO A N 1
ATOM 748 C CA . PRO A 1 96 ? -15.418 -44.076 15.331 1.00 83.31 96 PRO A CA 1
ATOM 749 C C . PRO A 1 96 ? -14.478 -45.200 15.775 1.00 83.31 96 PRO A C 1
ATOM 751 O O . PRO A 1 96 ? -14.655 -46.362 15.403 1.00 83.31 96 PRO A O 1
ATOM 754 N N . GLN A 1 97 ? -13.504 -44.853 16.613 1.00 82.25 97 GLN A N 1
ATOM 755 C CA . GLN A 1 97 ? -12.640 -45.814 17.289 1.00 82.25 97 GLN A CA 1
ATOM 756 C C . GLN A 1 97 ? -13.438 -46.482 18.418 1.00 82.25 97 GLN A C 1
ATOM 758 O O . GLN A 1 97 ? -13.983 -45.793 19.284 1.00 82.25 97 GLN A O 1
ATOM 763 N N . LYS A 1 98 ? -13.562 -47.815 18.379 1.00 77.25 98 LYS A N 1
ATOM 764 C CA . LYS A 1 98 ? -14.185 -48.579 19.471 1.00 77.25 98 LYS A CA 1
ATOM 765 C C . LYS A 1 98 ? -13.321 -48.439 20.731 1.00 77.25 98 LYS A C 1
ATOM 767 O O . LYS A 1 98 ? -12.096 -48.473 20.622 1.00 77.25 98 LYS A O 1
ATOM 772 N N . ARG A 1 99 ? -13.981 -48.215 21.870 1.00 65.31 99 ARG A N 1
ATOM 773 C CA . ARG A 1 99 ? -13.366 -48.208 23.203 1.00 65.31 99 ARG A CA 1
ATOM 774 C C . ARG A 1 99 ? -13.005 -49.621 23.627 1.00 65.31 99 ARG A C 1
ATOM 776 O O . ARG A 1 99 ? -13.778 -50.532 23.250 1.00 65.31 99 ARG A O 1
#

Organism: NCBI:txid133383

InterPro domains:
  IPR019434 Domain of unknown function DUF2423 [PF10338] (1-37)

Secondary structure (DSSP, 8-state):
-PPPTT-HHHHHHHHHHIIIIIHHHHHHHHHHHHHHHHHH-S--TTT--S---------------------------------------------PPP-

Foldseek 3Di:
DDDDCPPPVNVVVVVVCCVPPVVVVVVVVVVVVVVVVVVVPPDPVPPPPDDDDDDPPPPPPPDDDPPDPPPPPDDDDDPPDDDDDPPPPDDDDDDDDDD

Radius of gyration: 26.47 Å; chains: 1; bounding box: 31×70×58 Å

Sequence (99 aa):
MAKSGRAKSKIRNANVRRANIYGPVEFERVVRLAEKQNVKSGTLDQIMEVEGAEKPSDAMETDEAPKKKISLRKGPNKKRKGAKGVTKGKRFKWVPQKR